Protein AF-A0A9E6WAH2-F1 (afdb_monomer)

Foldseek 3Di:
DVVVVVVVVVVVVVPPPPPPPPDAAEDE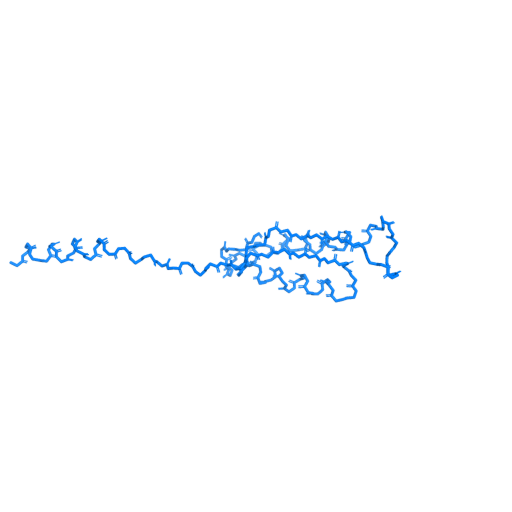AEEQQPDCRLVVVLVCLLVVLRHNYDYYHHDHDPPVDDPPDCVRVVSVVVSVVVSVVCVVVSCVVPVRRD

pLDDT: mean 89.43, std 12.74, range [59.16, 98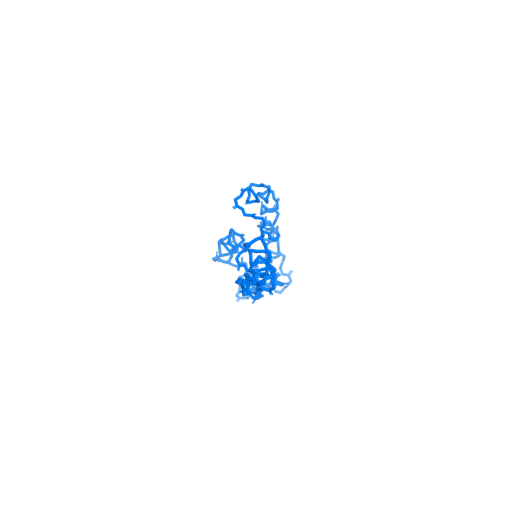.75]

Secondary structure (DSSP, 8-state):
-HHHHHHHHHHHHHS-------PPEEEEEEE---TTHHHHHHHHHHTGGGEEEEEEEE---TTTS-TT-SHHHHHHHHHHHHHHHHHHHHTTT-TT--

Structure (mmCIF, N/CA/C/O backbone):
data_AF-A0A9E6WAH2-F1
#
_entry.id   AF-A0A9E6WAH2-F1
#
loop_
_atom_site.group_PDB
_atom_site.id
_atom_site.type_symbol
_atom_site.label_atom_id
_atom_site.label_alt_id
_atom_site.label_comp_id
_atom_site.label_asym_id
_atom_site.label_entity_id
_atom_site.label_seq_id
_atom_site.pdbx_PDB_ins_code
_atom_site.Cartn_x
_atom_site.Cartn_y
_atom_site.Cartn_z
_atom_site.occupancy
_atom_site.B_iso_or_equiv
_atom_site.auth_seq_id
_atom_site.auth_comp_id
_atom_site.auth_asym_id
_atom_site.auth_atom_id
_atom_site.pdbx_PDB_model_num
ATOM 1 N N . MET A 1 1 ? -41.819 -5.853 45.025 1.00 60.91 1 MET A N 1
ATOM 2 C CA . MET A 1 1 ? -41.305 -4.964 43.957 1.00 60.91 1 MET A CA 1
ATOM 3 C C . MET A 1 1 ? -39.835 -5.213 43.624 1.00 60.91 1 MET A C 1
ATOM 5 O O . MET A 1 1 ? -39.550 -5.498 42.471 1.00 60.91 1 MET A O 1
ATOM 9 N N . ASN A 1 2 ? -38.917 -5.227 44.595 1.00 68.75 2 ASN A N 1
ATOM 10 C CA . ASN A 1 2 ? -37.466 -5.285 44.326 1.00 68.75 2 ASN A CA 1
ATOM 11 C C . ASN A 1 2 ? -36.986 -6.571 43.617 1.00 68.75 2 ASN A C 1
ATOM 13 O O . ASN A 1 2 ? -36.072 -6.518 42.804 1.00 68.75 2 ASN A O 1
ATOM 17 N N . LYS A 1 3 ? -37.636 -7.720 43.861 1.00 71.06 3 LYS A N 1
ATOM 18 C CA . LYS A 1 3 ? -37.273 -9.002 43.222 1.00 71.06 3 LYS A CA 1
ATOM 19 C C . LYS A 1 3 ? -37.623 -9.065 41.731 1.00 71.06 3 LYS A C 1
ATOM 21 O O . LYS A 1 3 ? -36.881 -9.657 40.961 1.00 71.06 3 LYS A O 1
ATOM 26 N N . ILE A 1 4 ? -38.728 -8.430 41.332 1.00 77.06 4 ILE A N 1
ATOM 27 C CA . ILE A 1 4 ? -39.175 -8.379 39.930 1.00 77.06 4 ILE A CA 1
ATOM 28 C C . ILE A 1 4 ? -38.240 -7.472 39.123 1.00 77.06 4 ILE A C 1
ATOM 30 O O . ILE A 1 4 ? -37.844 -7.826 38.020 1.00 77.06 4 ILE A O 1
ATOM 34 N N . ILE A 1 5 ? -37.810 -6.354 39.715 1.00 76.81 5 ILE A N 1
ATOM 35 C CA . ILE A 1 5 ? -36.850 -5.428 39.102 1.00 76.81 5 ILE A CA 1
ATOM 36 C C . ILE A 1 5 ? -35.485 -6.106 38.897 1.00 76.81 5 ILE A C 1
ATOM 38 O O . ILE A 1 5 ? -34.928 -6.014 37.807 1.00 76.81 5 ILE A O 1
ATOM 42 N N . CYS A 1 6 ? -34.978 -6.855 39.888 1.00 75.12 6 CYS A N 1
ATOM 43 C CA . CYS A 1 6 ? -33.745 -7.637 39.718 1.00 75.12 6 CYS A CA 1
ATOM 44 C C . CYS A 1 6 ? -33.862 -8.708 38.627 1.00 75.12 6 CYS A C 1
ATOM 46 O O . CYS A 1 6 ? -32.910 -8.924 37.883 1.00 75.12 6 CYS A O 1
ATOM 48 N N . LEU A 1 7 ? -35.016 -9.373 38.514 1.00 73.25 7 LEU A N 1
ATOM 49 C CA . LEU A 1 7 ? -35.227 -10.402 37.497 1.00 73.25 7 LEU A CA 1
ATOM 50 C C . LEU A 1 7 ? -35.236 -9.801 36.082 1.00 73.25 7 LEU A C 1
ATOM 52 O O . LEU A 1 7 ? -34.630 -10.364 35.176 1.00 73.25 7 LEU A O 1
ATOM 56 N N . ILE A 1 8 ? -35.860 -8.631 35.911 1.00 75.50 8 ILE A N 1
ATOM 57 C CA . ILE A 1 8 ? -35.877 -7.894 34.640 1.00 75.50 8 ILE A CA 1
ATOM 58 C C . ILE A 1 8 ? -34.465 -7.410 34.270 1.00 75.50 8 ILE A C 1
ATOM 60 O O . ILE A 1 8 ? -34.061 -7.561 33.119 1.00 75.50 8 ILE A O 1
ATOM 64 N N . LEU A 1 9 ? -33.679 -6.909 35.233 1.00 71.88 9 LEU A N 1
ATOM 65 C CA . LEU A 1 9 ? -32.281 -6.526 34.989 1.00 71.88 9 LEU A CA 1
ATOM 66 C C . LEU A 1 9 ? -31.393 -7.722 34.601 1.00 71.88 9 LEU A C 1
ATOM 68 O O . LEU A 1 9 ? -30.565 -7.588 33.704 1.00 71.88 9 LEU A O 1
ATOM 72 N N . CYS A 1 10 ? -31.576 -8.886 35.235 1.00 68.75 10 CYS A N 1
ATOM 73 C CA . CYS A 1 10 ? -30.851 -10.112 34.876 1.00 68.75 10 CYS A CA 1
ATOM 74 C C . CYS A 1 10 ? -31.238 -10.659 33.494 1.00 68.75 10 CYS A C 1
ATOM 76 O O . CYS A 1 10 ? -30.409 -11.259 32.818 1.00 68.75 10 CYS A O 1
ATOM 78 N N . LEU A 1 11 ? -32.488 -10.472 33.064 1.00 65.81 11 LEU A N 1
ATOM 79 C CA . LEU A 1 11 ? -32.936 -10.891 31.733 1.00 65.81 11 LEU A CA 1
ATOM 80 C C . LEU A 1 11 ? -32.400 -9.962 30.632 1.00 65.81 11 LEU A C 1
ATOM 82 O O . LEU A 1 11 ? -32.030 -10.441 29.564 1.00 65.81 11 LEU A O 1
ATOM 86 N N . LEU A 1 12 ? -32.286 -8.658 30.907 1.00 63.53 12 LEU A N 1
ATOM 87 C CA . LEU A 1 12 ? -31.716 -7.669 29.981 1.00 63.53 12 LEU A CA 1
ATOM 88 C C . LEU A 1 12 ? -30.197 -7.816 29.792 1.00 63.53 12 LEU A C 1
ATOM 90 O O . LEU A 1 12 ? -29.692 -7.524 28.711 1.00 63.53 12 LEU A O 1
ATOM 94 N N . SER A 1 13 ? -29.461 -8.290 30.804 1.00 61.78 13 SER A N 1
ATOM 95 C CA . SER A 1 13 ? -28.019 -8.553 30.676 1.00 61.78 13 SER A CA 1
ATOM 96 C C . SER A 1 13 ? -27.698 -9.850 29.922 1.00 61.78 13 SER A C 1
ATOM 98 O O . SER A 1 13 ? -26.604 -9.979 29.374 1.00 61.78 13 SER A O 1
ATOM 100 N N . ALA A 1 14 ? -28.642 -10.796 29.856 1.00 60.53 14 ALA A N 1
ATOM 101 C CA . ALA A 1 14 ? -28.479 -12.056 29.131 1.00 60.53 14 ALA A CA 1
ATOM 102 C C . ALA A 1 14 ? -28.641 -11.897 27.608 1.00 60.53 14 ALA A C 1
ATOM 104 O O . ALA A 1 14 ? -28.068 -12.667 26.837 1.00 60.53 14 ALA A O 1
ATOM 105 N N . THR A 1 15 ? -29.367 -10.873 27.154 1.00 59.88 15 THR A N 1
ATOM 106 C CA . THR A 1 15 ? -29.441 -10.496 25.739 1.00 59.88 15 THR A CA 1
ATOM 107 C C . THR A 1 15 ? -28.323 -9.516 25.410 1.00 59.88 15 THR A C 1
ATOM 109 O O . THR A 1 15 ? -28.558 -8.332 25.171 1.00 59.88 15 THR A O 1
ATOM 112 N N . GLY A 1 16 ? -27.081 -9.999 25.427 1.00 62.44 16 GLY A N 1
ATOM 113 C CA . GLY A 1 16 ? -25.958 -9.241 24.892 1.00 62.44 16 GLY A CA 1
ATOM 114 C C . GLY A 1 16 ? -26.230 -8.939 23.422 1.00 62.44 16 GLY A C 1
ATOM 115 O O . GLY A 1 16 ? -26.153 -9.837 22.583 1.00 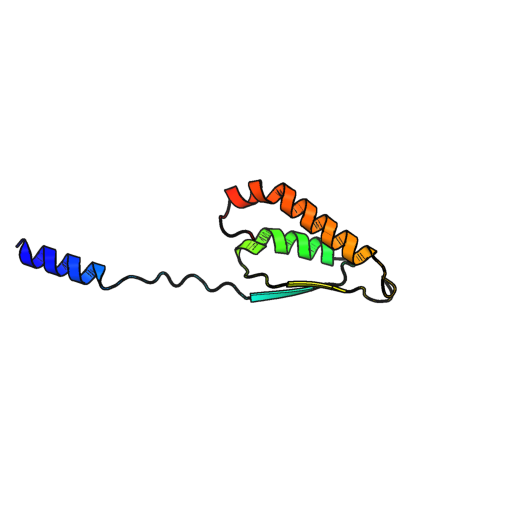62.44 16 GLY A O 1
ATOM 116 N N . ILE A 1 17 ? -26.576 -7.689 23.110 1.00 63.78 17 ILE A N 1
ATOM 117 C CA . ILE A 1 17 ? -26.613 -7.196 21.737 1.00 63.78 17 ILE A C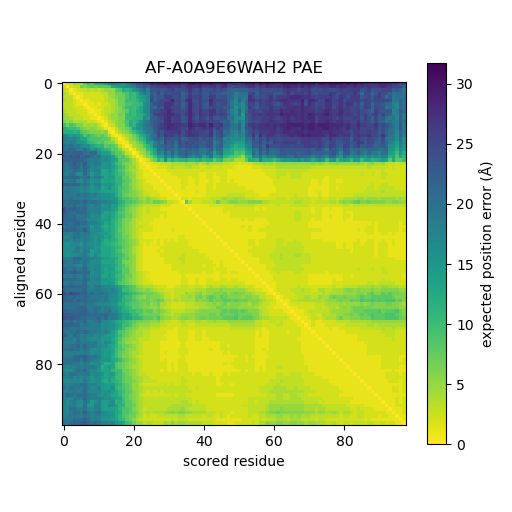A 1
ATOM 118 C C . ILE A 1 17 ? -25.180 -7.330 21.232 1.00 63.78 17 ILE A C 1
ATOM 120 O O . ILE A 1 17 ? -24.324 -6.496 21.527 1.00 63.78 17 ILE A O 1
ATOM 124 N N . LYS A 1 18 ? -24.891 -8.415 20.506 1.00 61.38 18 LYS A N 1
ATOM 125 C CA . LYS A 1 18 ? -23.709 -8.450 19.659 1.00 61.38 18 LYS A CA 1
ATOM 126 C C . LYS A 1 18 ? -23.958 -7.375 18.622 1.00 61.38 18 LYS A C 1
ATOM 128 O O . LYS A 1 18 ? -24.746 -7.574 17.702 1.00 61.38 18 LYS A O 1
ATOM 133 N N . ILE A 1 19 ? -23.342 -6.214 18.828 1.00 61.62 19 ILE A N 1
ATOM 134 C CA . ILE A 1 19 ? -23.147 -5.248 17.760 1.00 61.62 19 ILE A CA 1
ATOM 135 C C . ILE A 1 19 ? -22.504 -6.070 16.651 1.00 61.62 19 ILE A C 1
ATOM 137 O O . ILE A 1 19 ? -21.390 -6.569 16.822 1.00 61.62 19 ILE A O 1
ATOM 141 N N . LEU A 1 20 ? -23.265 -6.325 15.588 1.00 59.16 20 LEU A N 1
ATOM 142 C CA . LEU A 1 20 ? -22.750 -6.960 14.394 1.00 59.16 20 LEU A CA 1
ATOM 143 C C . LEU A 1 20 ? -21.744 -5.946 13.855 1.00 59.16 20 LEU A C 1
ATOM 145 O O . LEU A 1 20 ? -22.128 -4.959 13.229 1.00 59.16 20 LEU A O 1
ATOM 149 N N 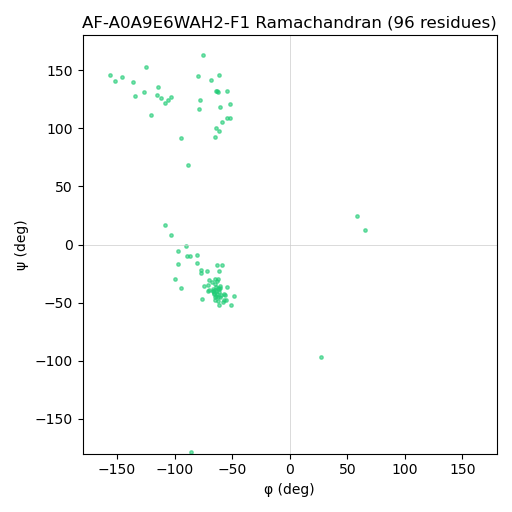. ALA A 1 21 ? -20.477 -6.098 14.247 1.00 64.88 21 ALA A N 1
ATOM 150 C CA . ALA A 1 21 ? -19.401 -5.326 13.665 1.00 64.88 21 ALA A CA 1
ATOM 151 C C . ALA A 1 21 ? -19.547 -5.522 12.159 1.00 64.88 21 ALA A C 1
ATOM 153 O O . ALA A 1 21 ? -19.603 -6.662 11.703 1.00 64.88 21 ALA A O 1
ATOM 154 N N . SER A 1 22 ? -19.730 -4.425 11.421 1.00 68.69 22 SER A N 1
ATOM 155 C CA . SER A 1 22 ? -19.812 -4.485 9.967 1.00 68.69 22 SER A CA 1
ATOM 156 C C . SER A 1 22 ? -18.551 -5.192 9.491 1.00 68.69 22 SER A C 1
ATOM 158 O O . SER A 1 22 ? -17.460 -4.640 9.641 1.00 68.69 22 SER A O 1
ATOM 160 N N . GLU A 1 23 ? -18.691 -6.424 9.004 1.00 83.88 23 GLU A N 1
ATOM 161 C CA . GLU A 1 23 ? -17.553 -7.197 8.523 1.00 83.88 23 GLU A CA 1
ATOM 162 C C . GLU A 1 23 ? -16.927 -6.405 7.377 1.00 83.88 23 GLU A C 1
ATOM 164 O O . GLU A 1 23 ? -17.595 -6.057 6.399 1.00 83.88 23 GLU A O 1
ATOM 169 N N . LYS A 1 24 ? -15.662 -6.015 7.552 1.00 92.50 24 LYS A N 1
ATOM 170 C CA . LYS A 1 24 ? -14.937 -5.271 6.526 1.00 92.50 24 LYS A CA 1
ATOM 171 C C . LYS A 1 24 ? -14.711 -6.204 5.349 1.00 92.50 24 LYS A C 1
ATOM 173 O O . LYS A 1 24 ? -14.413 -7.384 5.529 1.00 92.50 24 LYS A O 1
ATOM 178 N N . TYR A 1 25 ? -14.819 -5.674 4.136 1.00 95.38 25 TYR A N 1
ATOM 179 C CA . TYR A 1 25 ? -14.421 -6.450 2.971 1.00 95.38 25 TYR A CA 1
ATOM 180 C C . TYR A 1 25 ? -12.920 -6.730 3.042 1.00 95.38 25 TYR A C 1
ATOM 182 O O . TYR A 1 25 ? -12.119 -5.822 3.284 1.00 95.38 25 TYR A O 1
ATOM 190 N N . ARG A 1 26 ? -12.566 -7.993 2.815 1.00 97.19 26 ARG A N 1
ATOM 191 C CA . ARG A 1 26 ? -11.187 -8.460 2.677 1.00 97.19 26 ARG A CA 1
ATOM 192 C C . ARG A 1 26 ? -10.692 -8.091 1.283 1.00 97.19 26 ARG A C 1
ATOM 194 O O . ARG A 1 26 ? -11.344 -8.428 0.294 1.00 97.19 26 ARG A O 1
ATOM 201 N N . VAL A 1 27 ? -9.580 -7.367 1.198 1.00 97.88 27 VAL A N 1
ATOM 202 C CA . VAL A 1 27 ? -9.089 -6.783 -0.058 1.00 97.88 27 VAL A CA 1
ATOM 203 C C . VAL A 1 27 ? -7.641 -7.183 -0.312 1.00 97.88 27 VAL A C 1
ATOM 205 O O . VAL A 1 27 ? -6.770 -7.016 0.541 1.00 97.88 27 VAL A O 1
ATOM 208 N N . VAL A 1 28 ? -7.383 -7.644 -1.536 1.00 98.50 28 VAL A N 1
ATOM 209 C CA . VAL A 1 28 ? -6.043 -7.780 -2.116 1.00 98.50 28 VAL A CA 1
ATOM 210 C C . VAL A 1 28 ? -5.948 -6.825 -3.299 1.00 98.50 28 VAL A C 1
ATOM 212 O O . VAL A 1 28 ? -6.807 -6.842 -4.178 1.00 98.50 28 VAL A O 1
ATOM 215 N N . ILE A 1 29 ? -4.905 -6.000 -3.325 1.00 98.31 29 ILE A N 1
ATOM 216 C CA . ILE A 1 29 ? -4.630 -5.067 -4.420 1.00 98.31 29 ILE A CA 1
ATOM 217 C C . ILE A 1 29 ? -3.505 -5.643 -5.272 1.00 98.31 29 ILE A C 1
ATOM 219 O O . ILE A 1 29 ? -2.437 -5.946 -4.748 1.00 98.31 29 ILE A O 1
ATOM 223 N N . LEU A 1 30 ? -3.730 -5.751 -6.580 1.00 98.00 30 LEU A N 1
ATOM 224 C CA . LEU A 1 30 ? -2.691 -5.972 -7.583 1.00 98.00 30 LEU A CA 1
ATOM 225 C C . LEU A 1 30 ? -2.592 -4.705 -8.432 1.00 98.00 30 LEU A C 1
ATOM 227 O O . LEU A 1 30 ? -3.608 -4.237 -8.937 1.00 98.00 30 LEU A O 1
ATOM 231 N N . THR A 1 31 ? -1.398 -4.138 -8.548 1.00 97.31 31 THR A N 1
ATOM 232 C CA . THR A 1 31 ? -1.184 -2.819 -9.158 1.00 97.31 31 THR A CA 1
ATOM 233 C C . THR A 1 31 ? 0.143 -2.774 -9.903 1.00 97.31 31 THR A C 1
ATOM 235 O O . THR A 1 31 ? 1.124 -3.383 -9.465 1.00 97.31 31 THR A O 1
ATOM 238 N N . ASP A 1 32 ? 0.177 -2.052 -11.021 1.00 95.81 32 ASP A N 1
ATOM 239 C CA . ASP A 1 32 ? 1.387 -1.847 -11.817 1.00 95.81 32 ASP A CA 1
ATOM 240 C C . ASP A 1 32 ? 2.106 -0.528 -11.524 1.00 95.81 32 ASP A C 1
ATOM 242 O O . ASP A 1 32 ? 3.228 -0.302 -11.984 1.00 95.81 32 ASP A O 1
ATOM 246 N N . MET A 1 33 ? 1.492 0.313 -10.685 1.00 96.94 33 MET A N 1
ATOM 247 C CA . MET A 1 33 ? 2.002 1.619 -10.278 1.00 96.94 33 MET A CA 1
ATOM 248 C C . MET A 1 33 ? 2.250 2.567 -11.462 1.00 96.94 33 MET A C 1
ATOM 250 O O . MET A 1 33 ? 3.002 3.540 -11.333 1.00 96.94 33 MET A O 1
ATOM 254 N N . THR A 1 34 ? 1.577 2.372 -12.593 1.00 94.31 34 THR A N 1
ATOM 255 C CA . THR A 1 34 ? 1.596 3.305 -13.726 1.00 94.31 34 THR A CA 1
ATOM 256 C C . THR A 1 34 ? 0.549 4.415 -13.541 1.00 94.31 34 THR A C 1
ATOM 258 O O . THR A 1 34 ? -0.037 4.549 -12.466 1.00 94.31 34 THR A O 1
ATOM 261 N N . HIS A 1 35 ? 0.435 5.316 -14.520 1.00 91.19 35 HIS A N 1
ATOM 262 C CA . HIS A 1 35 ? -0.660 6.279 -14.711 1.00 91.19 35 HIS A CA 1
ATOM 263 C C . HIS A 1 35 ? -1.418 6.726 -13.439 1.00 91.19 35 HIS A C 1
ATOM 265 O O . HIS A 1 35 ? -0.970 7.635 -12.731 1.00 91.19 35 HIS A O 1
ATOM 271 N N . ASP A 1 3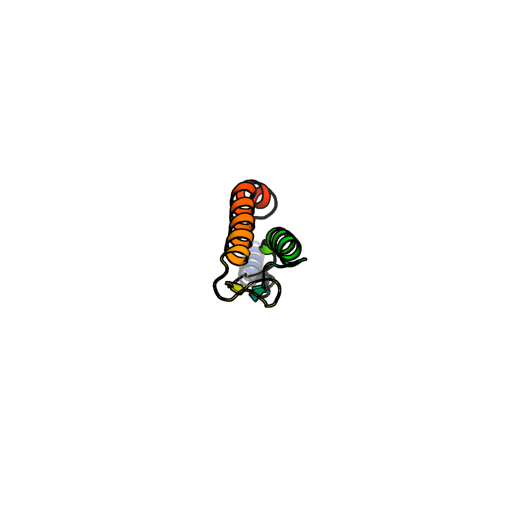6 ? -2.559 6.103 -13.149 1.00 96.38 36 ASP A N 1
ATOM 272 C CA . ASP A 1 36 ? -3.509 6.462 -12.096 1.00 96.38 36 ASP A CA 1
ATOM 273 C C . ASP A 1 36 ? -3.354 5.660 -10.796 1.00 96.38 36 ASP A C 1
ATOM 275 O O . ASP A 1 36 ? -3.799 6.122 -9.741 1.00 96.38 36 ASP A O 1
ATOM 279 N N . ASP A 1 37 ? -2.653 4.529 -10.829 1.00 97.44 37 ASP A N 1
ATOM 280 C CA . ASP A 1 37 ? -2.501 3.598 -9.705 1.00 97.44 37 ASP A CA 1
ATOM 281 C C . ASP A 1 37 ? -1.980 4.263 -8.427 1.00 97.44 37 ASP A C 1
ATOM 283 O O . ASP A 1 37 ? -2.427 3.957 -7.320 1.00 97.44 37 ASP A O 1
ATOM 287 N N . GLY A 1 38 ? -1.075 5.236 -8.565 1.00 97.69 38 GLY A N 1
ATOM 288 C CA . GLY A 1 38 ? -0.568 5.996 -7.421 1.00 97.69 38 GLY A CA 1
ATOM 289 C C . GLY A 1 38 ? -1.666 6.795 -6.710 1.00 97.69 38 GLY A C 1
ATOM 290 O O . GLY A 1 38 ? -1.773 6.756 -5.485 1.00 97.69 38 GLY A O 1
ATOM 291 N N . ASN A 1 39 ? -2.521 7.479 -7.474 1.00 98.38 39 ASN A N 1
ATOM 292 C CA . ASN A 1 39 ? -3.636 8.254 -6.924 1.00 98.38 39 ASN A CA 1
ATOM 293 C C . ASN A 1 39 ? -4.712 7.331 -6.341 1.00 98.38 39 ASN A C 1
ATOM 295 O O . ASN A 1 39 ? -5.271 7.617 -5.277 1.00 98.38 39 ASN A O 1
ATOM 299 N N . SER A 1 40 ? -4.970 6.207 -7.010 1.00 98.50 40 SER A N 1
ATOM 300 C CA . SER A 1 40 ? -5.874 5.167 -6.526 1.00 98.50 40 SER A CA 1
ATOM 301 C C . SER A 1 40 ? -5.399 4.589 -5.193 1.00 98.50 40 SER A C 1
ATOM 303 O O . SER A 1 40 ? -6.197 4.523 -4.257 1.00 98.50 40 SER A O 1
ATOM 305 N N . LEU A 1 41 ? -4.105 4.279 -5.046 1.00 98.69 41 LEU A N 1
ATOM 306 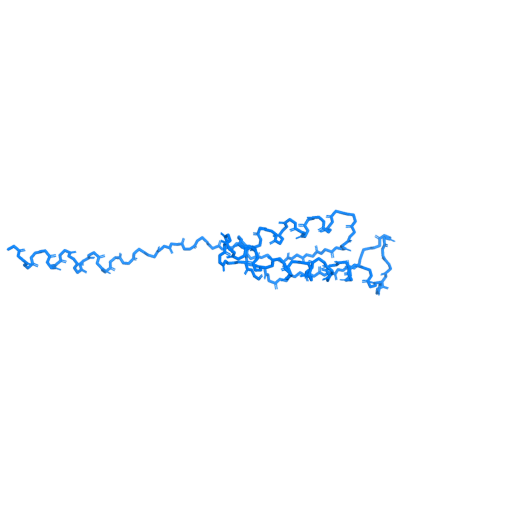C CA . LEU A 1 41 ? -3.541 3.775 -3.792 1.00 98.69 41 LEU A CA 1
ATOM 307 C C . LEU A 1 41 ? -3.585 4.823 -2.673 1.00 98.69 41 LEU A C 1
ATOM 309 O O . LEU A 1 41 ? -3.973 4.493 -1.556 1.00 98.69 41 LEU A O 1
ATOM 313 N N . ILE A 1 42 ? -3.254 6.089 -2.950 1.00 98.62 42 ILE A N 1
ATOM 314 C CA . ILE A 1 42 ? -3.355 7.171 -1.953 1.00 98.62 42 ILE A CA 1
ATOM 315 C C . ILE A 1 42 ? -4.789 7.279 -1.420 1.00 98.62 42 ILE A C 1
ATOM 317 O O . ILE A 1 42 ? -5.007 7.315 -0.207 1.00 98.62 42 ILE A O 1
ATOM 321 N N . ARG A 1 43 ? -5.783 7.288 -2.316 1.00 98.62 43 ARG A N 1
ATOM 322 C CA . ARG A 1 43 ? -7.194 7.367 -1.922 1.00 98.62 43 ARG A CA 1
ATOM 323 C C . ARG A 1 43 ? -7.651 6.111 -1.186 1.00 98.62 43 ARG A C 1
ATOM 325 O O . ARG A 1 43 ? -8.369 6.230 -0.198 1.00 98.62 43 ARG A O 1
ATOM 332 N N . TYR A 1 44 ? -7.224 4.930 -1.626 1.00 98.62 44 TYR A N 1
ATOM 333 C CA . TYR A 1 44 ? -7.499 3.681 -0.921 1.00 98.62 44 TYR A CA 1
ATOM 334 C C . TYR A 1 44 ? -6.966 3.728 0.514 1.00 98.62 44 TYR A C 1
ATOM 336 O O . TYR A 1 44 ? -7.714 3.467 1.450 1.00 98.62 44 TYR A O 1
ATOM 344 N N . LEU A 1 45 ? -5.707 4.133 0.709 1.00 98.44 45 LEU A N 1
ATOM 345 C CA . LEU A 1 45 ? -5.082 4.233 2.030 1.00 98.44 45 LEU A CA 1
ATOM 346 C C . LEU A 1 45 ? -5.820 5.221 2.944 1.00 98.44 45 LEU A C 1
ATOM 348 O O . LEU A 1 45 ? -6.006 4.933 4.125 1.00 98.44 45 LEU A O 1
ATOM 352 N N . TYR A 1 46 ? -6.328 6.329 2.401 1.00 98.12 46 TYR A N 1
ATOM 353 C CA . TYR A 1 46 ? -7.173 7.268 3.145 1.00 98.12 46 TYR A CA 1
ATOM 354 C C . TYR A 1 46 ? -8.497 6.646 3.633 1.00 98.12 46 TYR A C 1
ATOM 356 O O . TYR A 1 46 ? -8.999 7.012 4.690 1.00 98.12 46 TYR A O 1
ATOM 364 N N . TYR A 1 47 ? -9.043 5.657 2.921 1.00 97.44 47 TYR A N 1
ATOM 365 C CA . TYR A 1 47 ? -10.244 4.913 3.330 1.00 97.44 47 TYR A CA 1
ATOM 366 C C . TYR A 1 47 ? -9.944 3.519 3.896 1.00 97.44 47 TYR A C 1
ATOM 368 O O . TYR A 1 47 ? -10.867 2.761 4.182 1.00 97.44 47 TYR A O 1
ATOM 376 N N . SER A 1 48 ? -8.673 3.175 4.114 1.00 97.25 48 SER A N 1
ATOM 377 C CA . SER A 1 48 ? -8.256 1.811 4.472 1.00 97.25 48 SER A CA 1
ATOM 378 C C . SER A 1 48 ? -8.842 1.312 5.792 1.00 97.25 48 SER A C 1
ATOM 380 O O . SER A 1 48 ? -9.029 0.113 5.952 1.00 97.25 48 SER A O 1
ATOM 382 N N . HIS A 1 49 ? -9.240 2.212 6.696 1.00 96.25 49 HIS A N 1
ATOM 383 C CA . HIS A 1 49 ? -9.960 1.857 7.921 1.00 96.25 49 HIS A CA 1
ATOM 384 C C . HIS A 1 49 ? -11.296 1.126 7.675 1.00 96.25 49 HIS A C 1
ATOM 386 O O . HIS A 1 49 ? -11.824 0.508 8.601 1.00 96.25 49 HIS A O 1
ATOM 392 N N . GLN A 1 50 ? -11.847 1.193 6.460 1.00 95.88 50 GLN A N 1
ATOM 393 C CA . GLN A 1 50 ? -13.092 0.531 6.052 1.00 95.88 50 GLN A CA 1
ATOM 394 C C . GLN A 1 50 ? -12.874 -0.888 5.508 1.00 95.88 50 GLN A C 1
ATOM 396 O O . GLN A 1 50 ? -13.843 -1.620 5.314 1.00 95.88 50 GLN A O 1
ATOM 401 N N . PHE A 1 51 ? -11.622 -1.288 5.281 1.00 96.62 51 PHE A N 1
ATOM 402 C CA . PHE A 1 51 ? -11.262 -2.546 4.633 1.00 96.62 51 PHE A CA 1
ATOM 403 C C . PHE A 1 51 ? -10.321 -3.371 5.510 1.00 96.62 51 PHE A C 1
ATOM 405 O O . PHE A 1 51 ? -9.544 -2.836 6.300 1.00 96.62 51 PHE A O 1
ATOM 412 N N . GLU A 1 52 ? -10.360 -4.687 5.342 1.00 96.44 52 GLU A N 1
ATOM 413 C CA . GLU A 1 52 ? -9.318 -5.585 5.830 1.00 96.44 52 GLU A CA 1
ATOM 414 C C . GLU A 1 52 ? -8.339 -5.825 4.676 1.00 96.44 52 GLU A C 1
ATOM 416 O O . GLU A 1 52 ? -8.560 -6.663 3.803 1.00 96.44 52 GLU A O 1
ATOM 421 N N . THR A 1 53 ? -7.293 -4.998 4.607 1.00 97.19 53 THR A N 1
ATOM 422 C CA . THR A 1 53 ? -6.297 -5.090 3.529 1.00 97.19 53 THR A CA 1
ATOM 423 C C . THR A 1 53 ? -5.331 -6.227 3.829 1.00 97.19 53 THR A C 1
ATOM 425 O O . THR A 1 53 ? -4.582 -6.154 4.799 1.00 97.19 53 THR A O 1
ATOM 428 N N . GLU A 1 54 ? -5.311 -7.250 2.984 1.00 98.00 54 GLU A N 1
ATOM 429 C CA . GLU A 1 54 ? -4.475 -8.438 3.196 1.00 98.00 54 GLU A CA 1
ATOM 430 C C . GLU A 1 54 ? -3.136 -8.352 2.488 1.00 98.00 54 GLU A C 1
ATOM 432 O O . GLU A 1 54 ? -2.119 -8.817 2.999 1.00 98.00 54 GLU A O 1
ATOM 437 N N . ALA A 1 55 ? -3.138 -7.768 1.293 1.00 97.94 55 ALA A N 1
ATOM 438 C CA . ALA A 1 55 ? -1.939 -7.625 0.494 1.00 97.94 55 ALA A CA 1
ATOM 439 C C . ALA A 1 55 ? -2.064 -6.463 -0.489 1.00 97.94 55 ALA A C 1
ATOM 441 O O . ALA A 1 55 ? -3.126 -6.198 -1.053 1.00 97.94 55 ALA A O 1
ATOM 442 N N . ILE A 1 56 ? -0.928 -5.812 -0.722 1.00 98.44 56 ILE A N 1
ATOM 443 C CA . ILE A 1 56 ? -0.708 -4.897 -1.837 1.00 98.44 56 ILE A CA 1
ATOM 444 C C . ILE A 1 56 ? 0.458 -5.486 -2.625 1.00 98.44 56 ILE A C 1
ATOM 446 O O . ILE A 1 56 ? 1.584 -5.550 -2.131 1.00 98.44 56 ILE A O 1
ATOM 450 N N . ILE A 1 57 ? 0.167 -5.969 -3.825 1.00 98.12 57 ILE A N 1
ATOM 451 C CA . ILE A 1 57 ? 1.095 -6.660 -4.712 1.00 98.12 57 ILE A CA 1
ATOM 452 C C . ILE A 1 57 ? 1.409 -5.717 -5.866 1.00 98.12 57 ILE A C 1
ATOM 454 O O . ILE A 1 57 ? 0.510 -5.280 -6.582 1.00 98.12 57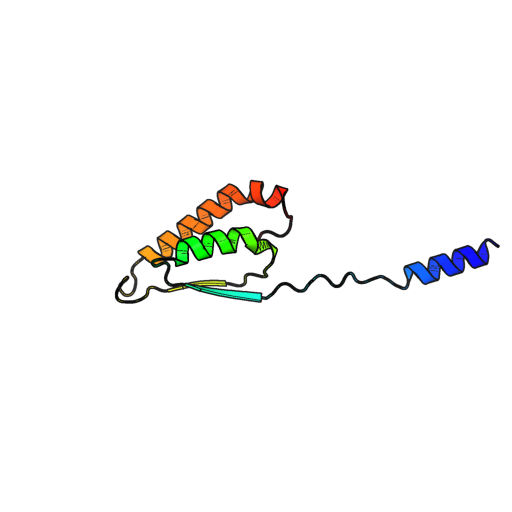 ILE A O 1
ATOM 458 N N . ILE A 1 58 ? 2.692 -5.411 -6.041 1.00 97.00 58 ILE A N 1
ATOM 459 C CA . ILE A 1 58 ? 3.168 -4.526 -7.103 1.00 97.00 58 ILE A CA 1
ATOM 460 C C . ILE A 1 58 ? 3.844 -5.379 -8.173 1.00 97.00 58 ILE A C 1
ATOM 462 O O . ILE A 1 58 ? 4.781 -6.116 -7.865 1.00 97.00 58 ILE A O 1
ATOM 466 N N . THR A 1 59 ? 3.389 -5.265 -9.419 1.00 93.25 59 THR A N 1
ATOM 467 C CA . THR A 1 59 ? 3.960 -5.977 -10.571 1.00 93.25 59 THR A CA 1
ATOM 468 C C . THR A 1 59 ? 4.143 -5.026 -11.752 1.00 93.25 59 THR A C 1
ATOM 470 O O . THR A 1 59 ? 3.182 -4.380 -12.131 1.00 93.25 59 THR A O 1
ATOM 473 N N . PRO A 1 60 ? 5.324 -4.923 -12.381 1.00 91.50 60 PRO A N 1
ATOM 474 C CA . PRO A 1 60 ? 5.486 -4.070 -13.559 1.00 91.50 60 PRO A CA 1
ATOM 475 C C . PRO A 1 60 ? 4.586 -4.530 -14.719 1.00 91.50 60 PRO A C 1
ATOM 477 O O . PRO A 1 60 ? 4.390 -5.732 -14.916 1.00 91.50 60 PRO A O 1
ATOM 480 N N . GLN A 1 61 ? 4.097 -3.573 -15.511 1.00 89.81 61 GLN A N 1
ATOM 481 C CA . GLN A 1 61 ? 3.372 -3.807 -16.760 1.00 89.81 61 GLN A CA 1
ATOM 482 C C . GLN A 1 61 ? 4.179 -3.284 -17.958 1.00 89.81 61 GLN A C 1
ATOM 484 O O . GLN A 1 61 ? 4.695 -2.168 -17.937 1.00 89.81 61 GLN A O 1
ATOM 489 N N . LEU A 1 62 ? 4.241 -4.081 -19.030 1.00 88.81 62 LEU A N 1
ATOM 490 C CA . LEU A 1 62 ? 4.757 -3.647 -20.331 1.00 88.81 62 LEU A CA 1
ATOM 491 C C . LEU A 1 62 ? 3.681 -2.840 -21.090 1.00 88.81 62 LEU A C 1
ATOM 493 O O . LEU A 1 62 ? 2.507 -3.203 -21.024 1.00 88.81 62 LEU A O 1
ATOM 497 N N . PRO A 1 63 ? 4.046 -1.814 -21.878 1.00 91.38 63 PRO A N 1
ATOM 498 C CA . PRO A 1 63 ? 5.412 -1.399 -22.195 1.00 91.38 63 PRO A CA 1
ATOM 499 C C . PRO A 1 63 ? 6.002 -0.364 -21.223 1.00 91.38 63 PRO A C 1
ATOM 501 O O . PRO A 1 63 ? 7.149 0.027 -21.417 1.00 91.38 63 PRO A O 1
ATOM 504 N N . ASP A 1 64 ? 5.250 0.085 -20.214 1.00 90.25 64 ASP A N 1
ATOM 505 C CA . ASP A 1 64 ? 5.664 1.191 -19.337 1.00 90.25 64 ASP A CA 1
ATOM 506 C C . ASP A 1 64 ? 6.897 0.852 -18.491 1.00 90.25 64 ASP A C 1
ATOM 508 O O . ASP A 1 64 ? 7.738 1.715 -18.238 1.00 90.25 64 ASP A O 1
ATOM 512 N N . PHE A 1 65 ? 7.020 -0.413 -18.085 1.00 91.44 65 PHE A N 1
ATOM 513 C CA . PHE A 1 65 ? 8.144 -0.928 -17.316 1.00 91.44 65 PHE A CA 1
ATOM 514 C C . PHE A 1 65 ? 8.622 -2.272 -17.853 1.00 91.44 65 PHE A C 1
ATOM 516 O O . PHE A 1 65 ? 7.829 -3.158 -18.180 1.00 91.44 65 PHE A O 1
ATOM 523 N N . ASN A 1 66 ? 9.939 -2.452 -17.885 1.00 92.38 66 ASN A N 1
ATOM 524 C CA . ASN A 1 66 ? 10.557 -3.728 -18.205 1.00 92.38 66 ASN A CA 1
ATOM 525 C C . ASN A 1 66 ? 10.447 -4.705 -17.031 1.00 92.38 66 ASN A C 1
ATOM 527 O O . ASN A 1 66 ? 10.236 -4.341 -15.870 1.00 92.38 66 ASN A O 1
ATOM 531 N N . PHE A 1 67 ? 10.657 -5.985 -17.337 1.00 86.94 67 PHE A N 1
ATOM 532 C CA . PHE A 1 67 ? 10.813 -7.006 -16.311 1.00 86.94 67 PHE A CA 1
ATOM 533 C C . PHE A 1 67 ? 11.935 -6.620 -15.330 1.00 86.94 67 PHE A C 1
ATOM 535 O O . PHE A 1 67 ? 13.034 -6.267 -15.753 1.00 86.94 67 PHE A O 1
ATOM 542 N N . ASN A 1 68 ? 11.660 -6.729 -14.026 1.00 86.19 68 ASN A N 1
ATOM 543 C CA . ASN A 1 68 ? 12.539 -6.331 -12.917 1.00 86.19 68 ASN A CA 1
ATOM 544 C C . ASN A 1 68 ? 12.850 -4.829 -12.782 1.00 86.19 68 ASN A C 1
ATOM 546 O O . ASN A 1 68 ? 13.715 -4.470 -11.974 1.00 86.19 68 ASN A O 1
ATOM 550 N N . ASP A 1 69 ? 12.142 -3.941 -13.483 1.00 93.69 69 ASP A N 1
ATOM 551 C CA . ASP A 1 69 ? 12.262 -2.511 -13.202 1.00 93.69 69 ASP A CA 1
ATOM 552 C C . ASP A 1 69 ? 11.784 -2.197 -11.780 1.00 93.69 69 ASP A C 1
ATOM 554 O O . ASP A 1 69 ? 10.716 -2.618 -11.330 1.00 93.69 69 ASP A O 1
ATOM 558 N N . LYS A 1 70 ? 12.596 -1.426 -11.052 1.00 94.88 70 LYS A N 1
ATOM 559 C CA . LYS A 1 70 ? 12.321 -1.058 -9.655 1.00 94.88 70 LYS A CA 1
ATOM 560 C C . LYS A 1 70 ? 11.325 0.089 -9.517 1.00 94.88 70 LYS A C 1
ATOM 562 O O . LYS A 1 70 ? 10.785 0.273 -8.432 1.00 94.88 70 LYS A O 1
ATOM 567 N N . GLY A 1 71 ? 11.065 0.832 -10.594 1.00 95.62 71 GLY A N 1
ATOM 568 C CA . GLY A 1 71 ? 10.217 2.029 -10.590 1.00 95.62 71 GLY A CA 1
ATOM 569 C C . GLY A 1 71 ? 8.841 1.818 -9.941 1.00 95.62 71 GLY A C 1
ATOM 570 O O . GLY A 1 71 ? 8.516 2.551 -9.004 1.00 95.62 71 GLY A O 1
ATOM 571 N N . PRO A 1 72 ? 8.059 0.796 -10.347 1.00 96.44 72 PRO A N 1
ATOM 572 C CA . PRO A 1 72 ? 6.775 0.473 -9.723 1.00 96.44 72 PRO A CA 1
ATOM 573 C C . PRO A 1 72 ? 6.885 0.241 -8.218 1.00 96.44 72 PRO A C 1
ATOM 575 O O . PRO A 1 72 ? 6.130 0.812 -7.428 1.00 96.44 72 PRO A O 1
ATOM 578 N N . TRP A 1 73 ? 7.867 -0.568 -7.813 1.00 96.50 73 TRP A N 1
ATOM 579 C CA . TRP A 1 73 ? 8.110 -0.887 -6.412 1.00 96.50 73 TRP A CA 1
ATOM 580 C C . TRP A 1 73 ? 8.474 0.365 -5.612 1.00 96.50 73 TRP A C 1
ATOM 582 O O . TRP A 1 73 ? 7.872 0.633 -4.575 1.00 96.50 73 TRP A O 1
ATOM 592 N N . GLU A 1 74 ? 9.412 1.170 -6.107 1.00 97.50 74 GLU A N 1
ATOM 593 C CA . GLU A 1 74 ? 9.857 2.405 -5.459 1.00 97.50 74 GLU A CA 1
ATOM 594 C C . GLU A 1 74 ? 8.718 3.422 -5.322 1.00 97.50 74 GLU A C 1
ATOM 596 O O . GLU A 1 74 ? 8.556 4.014 -4.250 1.00 97.50 74 GLU A O 1
ATOM 601 N N . LYS A 1 75 ? 7.870 3.571 -6.349 1.00 97.12 75 LYS A N 1
ATOM 602 C CA . LYS A 1 75 ? 6.677 4.426 -6.288 1.00 97.12 75 LYS A CA 1
ATOM 603 C C . LYS A 1 75 ? 5.711 3.946 -5.206 1.00 97.12 75 LYS A C 1
ATOM 605 O O . LYS A 1 75 ? 5.365 4.737 -4.325 1.00 97.12 75 LYS A O 1
ATOM 610 N N . GLY A 1 76 ? 5.341 2.665 -5.199 1.00 98.00 76 GLY A N 1
ATOM 611 C CA . GLY A 1 76 ? 4.452 2.109 -4.174 1.00 98.00 76 GLY A CA 1
ATOM 612 C C . GLY A 1 76 ? 5.016 2.251 -2.756 1.00 98.00 76 GLY A C 1
ATOM 613 O O . GLY A 1 76 ? 4.317 2.704 -1.848 1.00 98.00 76 GLY A O 1
ATOM 614 N N . GLN A 1 77 ? 6.309 1.972 -2.564 1.00 98.44 77 GLN A N 1
ATOM 615 C CA . GLN A 1 77 ? 6.981 2.156 -1.274 1.00 98.44 77 GLN A CA 1
ATOM 616 C C . GLN A 1 77 ? 7.023 3.626 -0.837 1.00 98.44 77 GLN A C 1
ATOM 618 O O . GLN A 1 77 ? 6.871 3.915 0.351 1.00 98.44 77 GLN A O 1
ATOM 623 N N . SER A 1 78 ? 7.190 4.572 -1.767 1.00 98.56 78 SER A N 1
ATOM 624 C CA . SER A 1 78 ? 7.175 6.001 -1.435 1.00 98.56 78 SER A CA 1
ATOM 625 C C . SER A 1 78 ? 5.806 6.463 -0.920 1.00 98.56 78 SER A C 1
ATOM 627 O O . SER A 1 78 ? 5.747 7.193 0.072 1.00 98.56 78 SER A O 1
ATOM 629 N N . ILE A 1 79 ? 4.713 5.963 -1.507 1.00 98.75 79 ILE A N 1
ATOM 630 C CA . ILE A 1 79 ? 3.341 6.227 -1.052 1.00 98.75 79 ILE A CA 1
ATOM 631 C C . ILE A 1 79 ? 3.112 5.631 0.343 1.00 98.75 79 ILE A C 1
ATOM 633 O O . ILE A 1 79 ? 2.636 6.331 1.237 1.00 98.75 79 ILE A O 1
ATOM 637 N N . LEU A 1 80 ? 3.504 4.372 0.572 1.00 98.56 80 LEU A N 1
ATOM 638 C CA . LEU A 1 80 ? 3.373 3.728 1.888 1.00 98.56 80 LEU A CA 1
ATOM 639 C C . LEU A 1 80 ? 4.199 4.445 2.966 1.00 98.56 80 LEU A C 1
ATOM 641 O O . LEU A 1 80 ? 3.753 4.594 4.106 1.00 98.56 80 LEU A O 1
ATOM 645 N N . LYS A 1 81 ? 5.389 4.941 2.611 1.00 98.75 81 LYS A N 1
ATOM 646 C CA . LYS A 1 81 ? 6.222 5.746 3.509 1.00 98.75 81 LYS A CA 1
ATOM 647 C C . LYS A 1 81 ? 5.536 7.059 3.887 1.00 98.75 81 LYS A C 1
ATOM 649 O O . LYS A 1 81 ? 5.570 7.418 5.062 1.00 98.75 81 LYS A O 1
ATOM 654 N N . ALA A 1 82 ? 4.908 7.745 2.932 1.00 98.62 82 ALA A N 1
ATOM 655 C CA . ALA A 1 82 ? 4.141 8.961 3.196 1.00 98.62 82 ALA A CA 1
ATOM 656 C C . ALA A 1 82 ? 2.911 8.676 4.075 1.00 98.62 82 ALA A C 1
ATOM 658 O O . ALA A 1 82 ? 2.702 9.351 5.080 1.00 98.62 82 ALA A O 1
ATOM 659 N N . TYR A 1 83 ? 2.157 7.611 3.784 1.00 98.56 83 TYR A N 1
ATOM 660 C CA . TYR A 1 83 ? 1.039 7.172 4.628 1.00 98.56 83 TYR A CA 1
ATOM 661 C C . TYR A 1 83 ? 1.477 6.914 6.076 1.00 98.56 83 TYR A C 1
ATOM 663 O O . TYR A 1 83 ? 0.836 7.386 7.012 1.00 98.56 83 TYR A O 1
ATOM 671 N N . LYS A 1 84 ? 2.623 6.251 6.282 1.00 98.38 84 LYS A N 1
ATOM 672 C CA . LYS A 1 84 ? 3.190 6.030 7.621 1.00 98.38 84 LYS A CA 1
ATOM 673 C C . LYS A 1 84 ? 3.506 7.335 8.361 1.00 98.38 84 LYS A C 1
ATOM 675 O O . LYS A 1 84 ? 3.359 7.381 9.580 1.00 98.38 84 LYS A O 1
ATOM 680 N N . GLN A 1 85 ? 3.952 8.379 7.660 1.00 98.44 85 GLN A N 1
ATOM 681 C CA . GLN A 1 85 ? 4.203 9.693 8.266 1.00 98.44 85 GLN A CA 1
ATOM 682 C C . GLN A 1 85 ? 2.897 10.350 8.739 1.00 98.44 85 GLN A C 1
ATOM 684 O O . GLN A 1 85 ? 2.861 10.924 9.828 1.00 98.44 85 GLN A O 1
ATOM 689 N N . GLU A 1 86 ? 1.817 10.185 7.974 1.00 97.88 86 GLU A N 1
ATOM 690 C CA . GLU A 1 86 ? 0.494 10.748 8.274 1.00 97.88 86 GLU A CA 1
ATOM 691 C C . GLU A 1 86 ? -0.377 9.870 9.184 1.00 97.88 86 GLU A C 1
ATOM 693 O O . GLU A 1 86 ? -1.401 10.331 9.692 1.00 97.88 86 GLU A O 1
ATOM 698 N N . TYR A 1 87 ? 0.031 8.627 9.455 1.00 97.56 87 TYR A N 1
ATOM 699 C CA . TYR A 1 87 ? -0.728 7.655 10.251 1.00 97.56 87 TYR A CA 1
ATOM 700 C C . TYR A 1 87 ? -1.240 8.236 11.574 1.00 97.56 87 TYR A C 1
ATOM 702 O O . TYR A 1 87 ? -2.411 8.092 11.920 1.00 97.56 87 TYR A O 1
ATOM 710 N N . ASN A 1 88 ? -0.391 8.978 12.292 1.00 97.75 88 ASN A N 1
ATOM 711 C CA . ASN A 1 88 ? -0.766 9.599 13.563 1.00 97.75 88 ASN A CA 1
ATOM 712 C C . ASN A 1 88 ? -1.861 10.666 13.418 1.00 97.75 88 ASN A C 1
ATOM 714 O O . ASN A 1 88 ? -2.615 10.879 14.364 1.00 97.75 88 ASN A O 1
ATOM 718 N N . GLN A 1 89 ? -1.952 11.353 12.277 1.00 97.81 89 GLN A N 1
ATOM 719 C CA . GLN A 1 89 ? -3.036 12.300 12.007 1.00 97.81 89 GLN A CA 1
ATOM 720 C C . GLN A 1 89 ? -4.321 11.550 11.658 1.00 97.81 89 GLN A C 1
ATOM 722 O O . GLN A 1 89 ? -5.362 11.820 12.251 1.00 97.81 89 GLN A O 1
ATOM 727 N N . LEU A 1 90 ? -4.241 10.549 10.778 1.00 97.88 90 LEU A N 1
ATOM 728 C CA . LEU A 1 90 ? -5.383 9.713 10.385 1.00 97.88 90 LEU A CA 1
ATOM 729 C C . LEU A 1 90 ? -6.031 9.028 11.595 1.00 97.88 90 LEU A C 1
ATOM 731 O O . LEU A 1 90 ? -7.254 9.048 11.759 1.00 97.88 90 LEU A O 1
ATOM 735 N N . ARG A 1 91 ? -5.205 8.516 12.512 1.00 97.06 91 ARG A N 1
ATOM 736 C CA . ARG A 1 91 ? -5.633 7.861 13.754 1.00 97.06 91 ARG A CA 1
ATOM 737 C C . ARG A 1 91 ? -6.390 8.761 14.728 1.00 97.06 91 ARG A C 1
ATOM 739 O O . ARG A 1 91 ? -7.087 8.237 15.593 1.00 97.06 91 ARG A O 1
ATOM 746 N N . LYS A 1 92 ? -6.301 10.090 14.590 1.00 97.50 92 LYS A N 1
ATOM 747 C CA . LYS A 1 92 ? -7.138 11.031 15.359 1.00 97.50 92 LYS A CA 1
ATOM 748 C C . LYS A 1 92 ? -8.595 11.018 14.897 1.00 97.50 92 LYS A C 1
ATOM 750 O O . LYS A 1 92 ? -9.465 11.408 15.667 1.00 97.50 92 LYS A O 1
ATOM 755 N N . HIS A 1 93 ? -8.855 10.583 13.664 1.00 96.06 93 HIS A N 1
ATOM 756 C CA . HIS A 1 93 ? -10.191 10.540 13.069 1.00 96.06 93 HIS A CA 1
ATOM 757 C C . HIS A 1 93 ? -10.822 9.144 13.112 1.00 96.06 93 HIS A C 1
ATOM 759 O O . HIS A 1 93 ? -12.042 9.043 13.200 1.00 96.06 93 HIS A O 1
ATOM 765 N N . HIS A 1 94 ? -10.022 8.071 13.067 1.00 95.00 94 HIS A N 1
ATOM 766 C CA . HIS A 1 94 ? -10.520 6.700 13.210 1.00 95.00 94 HIS A CA 1
ATOM 767 C C . HIS A 1 94 ? -9.461 5.764 13.812 1.00 95.00 94 HIS A C 1
ATOM 769 O O . HIS A 1 94 ? -8.289 5.834 13.455 1.00 95.00 94 HIS A O 1
ATOM 775 N N . SER A 1 95 ? -9.851 4.845 14.698 1.00 93.44 95 SER A N 1
ATOM 776 C CA . SER A 1 95 ? -8.921 3.923 15.375 1.00 93.44 95 SER A CA 1
ATOM 777 C C . SER A 1 95 ? -8.512 2.705 14.553 1.00 93.44 95 SER A C 1
ATOM 779 O O . SER A 1 95 ? -7.644 1.956 14.980 1.00 93.44 95 SER A O 1
ATOM 781 N N . ASP A 1 96 ? -9.133 2.473 13.406 1.00 92.88 96 ASP A N 1
ATOM 782 C CA . ASP A 1 96 ? -8.953 1.203 12.689 1.00 92.88 96 ASP A CA 1
ATOM 783 C C . ASP A 1 96 ? -8.119 1.325 11.413 1.00 92.88 96 ASP A C 1
ATOM 785 O O . ASP A 1 96 ? -8.177 0.447 10.557 1.00 92.88 96 ASP A O 1
ATOM 789 N N . TYR A 1 97 ? -7.379 2.421 11.251 1.00 96.25 97 TYR A N 1
ATOM 790 C CA . TYR A 1 97 ? -6.392 2.498 10.178 1.00 96.25 97 TYR A CA 1
ATOM 791 C C . TYR A 1 97 ? -5.312 1.412 10.373 1.00 96.25 97 TYR A C 1
ATOM 793 O O . TYR A 1 97 ? -4.789 1.310 11.496 1.00 96.25 97 TYR A O 1
ATOM 801 N N . PRO A 1 98 ? -4.985 0.636 9.319 1.00 92.00 98 PRO A N 1
ATOM 802 C CA . PRO A 1 98 ? -3.916 -0.359 9.328 1.00 92.00 98 PRO A CA 1
ATOM 803 C C . PRO A 1 98 ? -2.532 0.290 9.394 1.00 92.00 98 PRO A C 1
ATOM 805 O O . PRO A 1 98 ? -2.378 1.425 8.874 1.00 92.00 98 PRO A O 1
#

Mean predicted aligned error: 8.5 Å

Radius of gyration: 22.6 Å; Cα contacts (8 Å, |Δi|>4): 85; chains: 1; bounding box: 54×24×66 Å

Sequence (98 aa):
MNKIICLILCLLSATGIKILASEKYRVVILTDMTHDDGNSLIRYLYYSHQFETEAIIITPQLPDFNFNDKGPWEKGQSILKAYKQEYNQLRKHHSDYP

Solvent-accessible surface area (backbone atoms only — not comparable to full-atom values): 5965 Å² total; per-residue (Å²): 113,71,68,60,55,51,51,52,52,56,55,56,67,70,60,68,78,74,74,76,69,78,79,52,55,78,40,73,45,78,42,42,54,50,97,59,45,58,62,52,49,54,54,46,61,76,50,33,52,63,40,43,74,77,46,80,45,7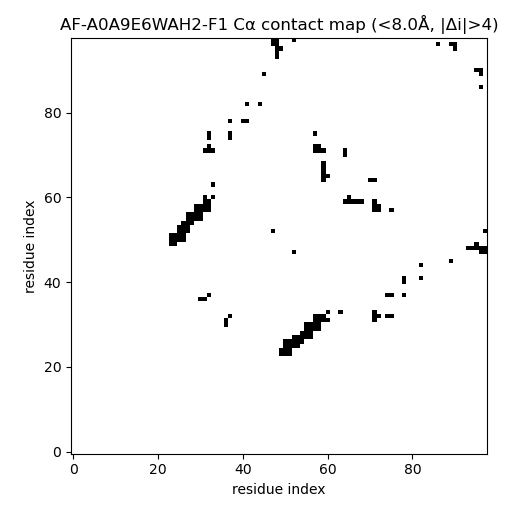6,48,67,44,78,88,87,33,56,92,88,52,56,63,32,53,52,52,53,51,51,51,53,53,50,50,62,71,44,42,73,62,54,48,75,78,41,88,57,58,125

Nearest PDB structures (foldseek):
  8stc-assembly3_F  TM=3.469E-01  e=5.528E-01  Lactiplantibacillus plantarum WCFS1
  7nnf-assembly1_C  TM=3.287E-01  e=8.179E+00  Mycobacterium tuberculosis H37Rv